Protein AF-A0A730RXI6-F1 (afdb_monomer)

pLDDT: mean 95.93, std 3.62, range [75.81, 98.62]

Radius of gyration: 14.45 Å; Cα contacts (8 Å, |Δi|>4): 119; chains: 1; bounding box: 32×31×44 Å

Nearest PDB structures (foldseek):
  3u4t-assembly2_B  TM=6.469E-01  e=1.278E+00  Cytophaga hutchinsonii ATCC 33406
  7ai4-assembly2_B  TM=5.366E-01  e=3.682E+00  Homo sapiens

Mean predicted aligned error: 2.86 Å

InterPro domains:
  IPR002495 Glycosyl transferase, family 8 [PF01501] (1-38)
  IPR013645 Glycosyl transferase, family 8, C-terminal [PF08437] (40-96)
  IPR029044 Nucleotide-diphospho-sugar transferases [SSF53448] (1-59)

Structure (mmCIF, N/CA/C/O backbone):
data_AF-A0A730RXI6-F1
#
_entry.id   AF-A0A730RXI6-F1
#
loop_
_atom_site.group_PDB
_atom_site.id
_atom_site.type_symbol
_atom_site.label_atom_id
_atom_site.label_alt_id
_atom_site.label_comp_id
_atom_site.label_asym_id
_atom_site.label_entity_id
_atom_site.label_seq_id
_atom_site.pdbx_PDB_ins_code
_atom_site.Cartn_x
_atom_site.Cartn_y
_atom_site.Cartn_z
_atom_site.occupancy
_atom_site.B_iso_or_equiv
_atom_site.auth_seq_id
_atom_site.auth_comp_id
_atom_site.auth_asym_id
_atom_site.auth_atom_id
_atom_site.pdbx_PDB_model_num
ATOM 1 N N . ASN A 1 1 ? -17.979 7.007 11.294 1.00 75.81 1 ASN A N 1
ATOM 2 C CA . ASN A 1 1 ? -17.443 6.495 10.012 1.00 75.81 1 ASN A CA 1
ATOM 3 C C . ASN A 1 1 ? -16.046 7.069 9.841 1.00 75.81 1 ASN A C 1
ATOM 5 O O . ASN A 1 1 ? -15.935 8.245 9.508 1.00 75.81 1 ASN A O 1
ATOM 9 N N . THR A 1 2 ? -15.010 6.281 10.132 1.00 91.56 2 THR A N 1
ATOM 10 C CA . THR A 1 2 ? -13.610 6.729 10.077 1.00 91.56 2 THR A CA 1
ATOM 11 C C . THR A 1 2 ? -13.034 6.393 8.708 1.00 91.56 2 THR A C 1
ATOM 13 O O . THR A 1 2 ? -12.897 5.223 8.361 1.00 91.56 2 THR A O 1
ATOM 16 N N . GLN A 1 3 ? -12.722 7.410 7.902 1.00 94.56 3 GLN A N 1
ATOM 17 C CA . GLN A 1 3 ? -12.165 7.220 6.561 1.00 94.56 3 GLN A CA 1
ATOM 18 C C . GLN A 1 3 ? -10.641 7.309 6.591 1.00 94.56 3 GLN A C 1
ATOM 20 O O . GLN A 1 3 ? -10.087 8.275 7.116 1.00 94.56 3 GLN A O 1
ATOM 25 N N . PHE A 1 4 ? -9.957 6.344 5.979 1.00 95.88 4 PHE A N 1
ATOM 26 C CA . PHE A 1 4 ? -8.497 6.349 5.918 1.00 95.88 4 PHE A CA 1
ATOM 27 C C . PHE A 1 4 ? -7.973 5.834 4.578 1.00 95.88 4 PHE A C 1
ATOM 29 O O . PHE A 1 4 ? -8.444 4.823 4.061 1.00 95.88 4 PHE A O 1
ATOM 36 N N . SER A 1 5 ? -6.987 6.530 4.013 1.00 96.50 5 SER A N 1
ATOM 37 C CA . SER A 1 5 ? -6.274 6.097 2.811 1.00 96.50 5 SER A CA 1
ATOM 38 C C . SER A 1 5 ? -4.911 5.561 3.208 1.00 96.50 5 SER A C 1
ATOM 40 O O . SER A 1 5 ? -4.109 6.304 3.768 1.00 96.50 5 SER A O 1
ATOM 42 N N . LEU A 1 6 ? -4.592 4.321 2.833 1.00 96.88 6 LEU A N 1
ATOM 43 C CA . LEU A 1 6 ? -3.250 3.766 3.060 1.00 96.88 6 LEU A CA 1
ATOM 44 C C . LEU A 1 6 ? -2.165 4.584 2.343 1.00 96.88 6 LEU A C 1
ATOM 46 O O . LEU A 1 6 ? -1.009 4.552 2.737 1.00 96.88 6 LEU A O 1
ATOM 50 N N . ASN A 1 7 ? -2.512 5.371 1.320 1.00 97.00 7 ASN A N 1
ATOM 51 C CA . ASN A 1 7 ? -1.554 6.272 0.677 1.00 97.00 7 ASN A CA 1
ATOM 52 C C . ASN A 1 7 ? -1.097 7.425 1.583 1.00 97.00 7 ASN A C 1
ATOM 54 O O . ASN A 1 7 ? -0.117 8.085 1.246 1.00 97.00 7 ASN A O 1
ATOM 58 N N . TYR A 1 8 ? -1.789 7.707 2.691 1.00 96.56 8 TYR A N 1
ATOM 59 C CA . TYR A 1 8 ? -1.329 8.699 3.665 1.00 96.56 8 TYR A CA 1
ATOM 60 C C . TYR A 1 8 ? -0.036 8.269 4.352 1.00 96.56 8 TYR A C 1
ATOM 62 O O . TYR A 1 8 ? 0.751 9.128 4.718 1.00 96.56 8 TYR A O 1
ATOM 70 N N . GLU A 1 9 ? 0.231 6.966 4.406 1.00 96.00 9 GLU A N 1
ATOM 71 C CA . GLU A 1 9 ? 1.479 6.387 4.908 1.00 96.00 9 GLU A CA 1
ATOM 72 C C . GLU A 1 9 ? 2.7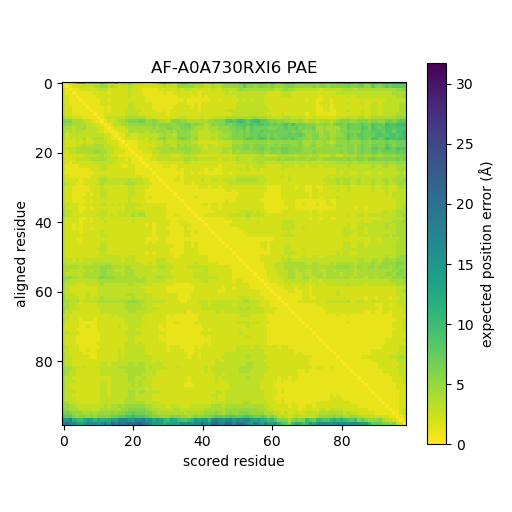08 6.748 4.059 1.00 96.00 9 GLU A C 1
ATOM 74 O O . GLU A 1 9 ? 3.831 6.496 4.475 1.00 96.00 9 GLU A O 1
ATOM 79 N N . LEU A 1 10 ? 2.509 7.294 2.851 1.00 96.12 10 LEU A N 1
ATOM 80 C CA . LEU A 1 10 ? 3.585 7.785 1.980 1.00 96.12 10 LEU A CA 1
ATOM 81 C C . LEU A 1 10 ? 3.942 9.259 2.239 1.00 96.12 10 LEU A C 1
ATOM 83 O O . LEU A 1 10 ? 4.762 9.815 1.511 1.00 96.12 10 LEU A O 1
ATOM 87 N N . LYS A 1 11 ? 3.267 9.922 3.184 1.00 95.00 11 LYS A N 1
ATOM 88 C CA . LYS A 1 11 ? 3.585 11.288 3.620 1.00 95.00 11 LYS A CA 1
ATOM 89 C C . LYS A 1 11 ? 4.611 11.240 4.754 1.00 95.00 11 LYS A C 1
ATOM 91 O O . LYS A 1 11 ? 4.721 10.228 5.435 1.00 95.00 11 LYS A O 1
ATOM 96 N N . ASP A 1 12 ? 5.286 12.360 5.004 1.00 90.00 12 ASP A N 1
ATOM 97 C CA . ASP A 1 12 ? 6.298 12.464 6.068 1.00 90.00 12 ASP A CA 1
ATOM 98 C C . ASP A 1 12 ? 5.726 12.201 7.469 1.00 90.00 12 ASP A C 1
ATOM 100 O O . ASP A 1 12 ? 6.410 11.665 8.339 1.00 90.00 12 ASP A O 1
ATOM 104 N N . SER A 1 13 ? 4.459 12.561 7.687 1.00 90.25 13 SER A N 1
ATOM 105 C CA . SER A 1 13 ? 3.727 12.267 8.913 1.00 90.25 13 SER A CA 1
ATOM 106 C C . SER A 1 13 ? 2.353 11.681 8.608 1.00 90.25 13 SER A C 1
ATOM 108 O O . SER A 1 13 ? 1.618 12.127 7.721 1.00 90.25 13 SER A O 1
ATOM 110 N N . VAL A 1 14 ? 2.003 10.655 9.378 1.00 91.62 14 VAL A N 1
ATOM 111 C CA . VAL A 1 14 ? 0.719 9.970 9.314 1.00 91.62 14 VAL A CA 1
ATOM 112 C C . VAL A 1 14 ? 0.265 9.677 10.735 1.00 91.62 14 VAL A C 1
ATOM 114 O O . VAL A 1 14 ? 1.035 9.213 11.572 1.00 91.62 14 VAL A O 1
ATOM 117 N N . ILE A 1 15 ? -0.996 9.983 11.013 1.00 90.06 15 ILE A N 1
ATOM 118 C CA . ILE A 1 15 ? -1.653 9.626 12.265 1.00 90.06 15 ILE A CA 1
ATOM 119 C C . ILE A 1 15 ? -2.709 8.598 11.894 1.00 90.06 15 ILE A C 1
ATOM 121 O O . ILE A 1 15 ? -3.549 8.866 11.033 1.00 90.06 15 ILE A O 1
ATOM 125 N N . ASN A 1 16 ? -2.648 7.420 12.513 1.00 89.94 16 ASN A N 1
ATOM 126 C CA . ASN A 1 16 ? -3.700 6.424 12.382 1.00 89.94 16 ASN A CA 1
ATOM 127 C C . ASN A 1 16 ? -4.929 6.913 13.172 1.00 89.94 16 ASN A C 1
ATOM 129 O O . ASN A 1 16 ? -4.833 7.021 14.393 1.00 89.94 16 ASN A O 1
ATOM 133 N N . PRO A 1 17 ? -6.064 7.215 12.516 1.00 90.12 17 PRO A N 1
ATOM 134 C CA . PRO A 1 17 ? -7.246 7.742 13.188 1.00 90.12 17 PRO A CA 1
ATOM 135 C C . PRO A 1 17 ? -8.120 6.642 13.806 1.00 90.12 17 PRO A C 1
ATOM 137 O O . PRO A 1 17 ? -9.193 6.950 14.309 1.00 90.12 17 PRO A O 1
ATOM 140 N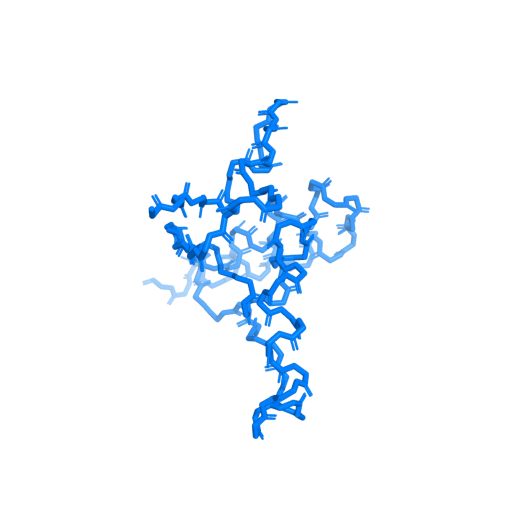 N . VAL A 1 18 ? -7.735 5.365 13.680 1.00 92.31 18 VAL A N 1
ATOM 141 C CA . VAL A 1 18 ? -8.509 4.233 14.199 1.00 92.31 18 VAL A CA 1
ATOM 142 C C . VAL A 1 18 ? -8.094 3.938 15.635 1.00 92.31 18 VAL A C 1
ATOM 144 O O . VAL A 1 18 ? -6.950 3.556 15.889 1.00 92.31 18 VAL A O 1
ATOM 147 N N . ASP A 1 19 ? -9.057 4.061 16.539 1.00 92.94 19 ASP A N 1
ATOM 148 C CA . ASP A 1 19 ? -8.934 3.871 17.983 1.00 92.94 19 ASP A CA 1
ATOM 149 C C . ASP A 1 19 ? -9.984 2.877 18.522 1.00 92.94 19 ASP A C 1
ATOM 151 O O . ASP A 1 19 ? -10.706 2.235 17.756 1.00 92.94 19 ASP A O 1
ATOM 155 N N . ALA A 1 20 ? -10.053 2.733 19.849 1.00 92.19 20 ALA A N 1
ATOM 156 C CA . ALA A 1 20 ? -10.973 1.813 20.521 1.00 92.19 20 ALA A CA 1
ATOM 157 C C . ALA A 1 20 ? -12.461 2.172 20.336 1.00 92.19 20 ALA A C 1
ATOM 159 O O . ALA A 1 20 ? -13.306 1.282 20.387 1.00 92.19 20 ALA A O 1
ATOM 160 N N . GLU A 1 21 ? -12.780 3.442 20.069 1.00 94.62 21 GLU A N 1
ATOM 161 C CA . GLU A 1 21 ? -14.153 3.918 19.845 1.00 94.62 21 GLU A CA 1
ATOM 162 C C . GLU A 1 21 ? -14.583 3.775 18.373 1.00 94.62 21 GLU A C 1
ATOM 164 O O . GLU A 1 21 ? -15.741 4.000 18.002 1.00 94.62 21 GLU A O 1
ATOM 169 N N . THR A 1 22 ? -13.655 3.397 17.490 1.00 95.56 22 THR A N 1
ATOM 170 C CA . THR A 1 22 ? -13.925 3.277 16.062 1.00 95.56 22 THR A CA 1
ATOM 171 C C . THR A 1 22 ? -14.755 2.030 15.753 1.00 95.56 22 THR A C 1
ATOM 173 O O . THR A 1 22 ? -14.250 0.916 15.658 1.00 95.56 22 THR A O 1
ATOM 176 N N . VAL A 1 23 ? -16.045 2.237 15.477 1.00 94.50 23 VAL A N 1
ATOM 177 C CA . VAL A 1 23 ? -16.988 1.163 15.100 1.00 94.50 23 VAL A CA 1
ATOM 178 C C . VAL A 1 23 ? -16.838 0.714 13.638 1.00 94.50 23 VAL A C 1
ATOM 180 O O . VAL A 1 23 ? -17.120 -0.432 13.297 1.00 94.50 23 VAL A O 1
ATOM 183 N N . PHE A 1 24 ? -16.424 1.615 12.739 1.00 94.94 24 PHE A N 1
ATOM 184 C CA . PHE A 1 24 ? -16.366 1.336 11.301 1.00 94.94 24 PHE A CA 1
ATOM 185 C C . PHE A 1 24 ? -15.236 2.096 10.603 1.00 94.94 24 PHE A C 1
ATOM 187 O O . PHE A 1 24 ? -15.190 3.333 10.651 1.00 94.94 24 PHE A O 1
ATOM 194 N N . VAL A 1 25 ? -14.382 1.345 9.899 1.00 96.00 25 VAL A N 1
ATOM 195 C CA . VAL A 1 25 ? -13.258 1.854 9.102 1.00 96.00 25 VAL A CA 1
ATOM 196 C C . VAL A 1 25 ? -13.586 1.762 7.613 1.00 96.00 25 VAL A C 1
ATOM 198 O O . VAL A 1 25 ? -13.779 0.676 7.066 1.00 96.00 25 VAL A O 1
ATOM 201 N N . HIS A 1 26 ? -13.582 2.902 6.928 1.00 96.69 26 HIS A N 1
ATOM 202 C CA . HIS A 1 26 ? -13.726 2.986 5.481 1.00 96.69 26 HIS A CA 1
ATOM 203 C C . HIS A 1 26 ? -12.360 3.239 4.830 1.00 96.69 26 HIS A C 1
ATOM 205 O O . HIS A 1 26 ? -11.851 4.362 4.802 1.00 96.69 26 HIS A O 1
ATOM 211 N N . TYR A 1 27 ? -11.768 2.182 4.275 1.00 97.25 27 TYR A N 1
ATOM 212 C CA . TYR A 1 27 ? -10.507 2.268 3.538 1.00 97.25 27 TYR A CA 1
ATOM 213 C C . TYR A 1 27 ? -10.716 2.927 2.167 1.00 97.25 27 TYR A C 1
ATOM 215 O O . TYR A 1 27 ? -11.135 2.273 1.206 1.00 97.25 27 TYR A O 1
ATOM 223 N N . ILE A 1 28 ? -10.411 4.219 2.053 1.00 96.44 28 ILE A N 1
ATOM 224 C CA . ILE A 1 28 ? -10.541 5.013 0.821 1.00 96.44 28 ILE A CA 1
ATOM 225 C C . ILE A 1 28 ? -9.246 4.991 -0.010 1.00 96.44 28 ILE A C 1
ATOM 227 O O . ILE A 1 28 ? -8.212 4.488 0.419 1.00 96.44 28 ILE A O 1
ATOM 231 N N . GLY A 1 29 ? -9.294 5.512 -1.238 1.00 95.75 29 GLY A N 1
ATOM 232 C CA . GLY A 1 29 ? -8.115 5.608 -2.107 1.00 95.75 29 GLY A CA 1
ATOM 233 C C . GLY A 1 29 ? -7.718 4.295 -2.806 1.00 95.75 29 GLY A C 1
ATOM 234 O O . GLY A 1 29 ? -8.422 3.290 -2.689 1.00 95.75 29 GLY A O 1
ATOM 235 N N . PRO A 1 30 ? -6.622 4.306 -3.587 1.00 95.19 30 PRO A N 1
ATOM 236 C CA . PRO A 1 30 ? -6.282 3.217 -4.506 1.00 95.19 30 PRO A CA 1
ATOM 237 C C . PRO A 1 30 ? -5.538 2.041 -3.857 1.00 95.19 30 PRO A C 1
ATOM 239 O O . PRO A 1 30 ? -5.591 0.935 -4.391 1.00 95.19 30 PRO A O 1
ATOM 242 N N . THR A 1 31 ? -4.852 2.243 -2.728 1.00 97.75 31 THR A N 1
ATOM 243 C CA . THR A 1 31 ? -4.230 1.152 -1.963 1.00 97.75 31 THR A CA 1
ATOM 244 C C . THR A 1 31 ? -5.192 0.688 -0.878 1.00 97.75 31 THR A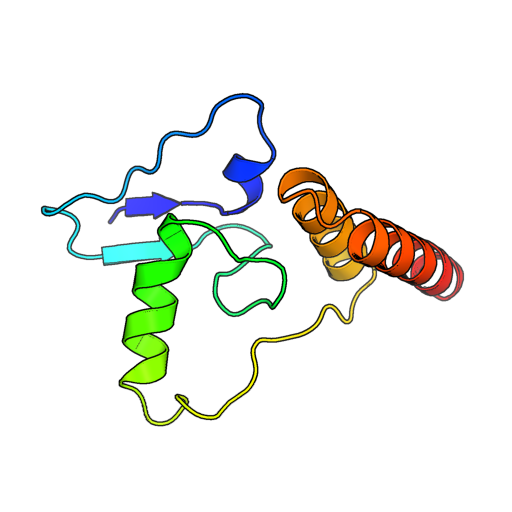 C 1
ATOM 246 O O . THR A 1 31 ? -5.691 1.494 -0.096 1.00 97.75 31 THR A O 1
ATOM 249 N N . LYS A 1 32 ? -5.462 -0.618 -0.847 1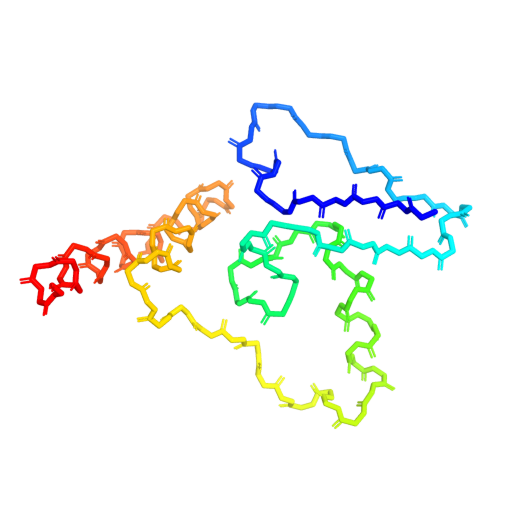.00 97.94 32 LYS A N 1
ATOM 250 C CA . LYS A 1 32 ? -6.420 -1.263 0.051 1.00 97.94 32 LYS A CA 1
ATOM 251 C C . LYS A 1 32 ? -5.703 -2.271 0.949 1.00 97.94 32 LYS A C 1
ATOM 253 O O . LYS A 1 32 ? -4.668 -2.791 0.534 1.00 97.94 32 LYS A O 1
ATOM 258 N N . PRO A 1 33 ? -6.246 -2.605 2.129 1.00 97.75 33 PRO A N 1
ATOM 259 C CA . PRO A 1 33 ? -5.609 -3.570 3.027 1.00 97.75 33 PRO A CA 1
ATOM 260 C C . PRO A 1 33 ? -5.610 -5.011 2.483 1.00 97.75 33 PRO A C 1
ATOM 262 O O . PRO A 1 33 ? -4.855 -5.847 2.966 1.00 97.75 33 PRO A O 1
ATOM 265 N N . TRP A 1 34 ? -6.408 -5.310 1.450 1.00 97.88 34 TRP A N 1
ATOM 266 C CA . TRP A 1 34 ? -6.351 -6.584 0.721 1.00 97.88 34 TRP A CA 1
ATOM 267 C C . TRP A 1 34 ? -5.304 -6.626 -0.404 1.00 97.88 34 TRP A C 1
ATOM 269 O O . TRP A 1 34 ? -5.195 -7.636 -1.097 1.00 97.88 34 TRP A O 1
ATOM 279 N N . HIS A 1 35 ? -4.548 -5.549 -0.624 1.00 98.38 35 HIS A N 1
ATOM 280 C CA . HIS A 1 35 ? -3.416 -5.541 -1.548 1.00 98.38 35 HIS A CA 1
ATOM 281 C C . HIS A 1 35 ? -2.140 -5.997 -0.834 1.00 98.38 35 HIS A C 1
ATOM 283 O O . HIS A 1 35 ? -1.885 -5.585 0.297 1.00 98.38 35 HIS A O 1
ATOM 289 N N . SER A 1 36 ? -1.293 -6.778 -1.506 1.00 97.69 36 SER A N 1
ATOM 290 C CA . SER A 1 36 ? -0.060 -7.326 -0.918 1.00 97.69 36 SER A CA 1
ATOM 291 C C . SER A 1 36 ? 0.961 -6.260 -0.501 1.00 97.69 36 SER A C 1
ATOM 293 O O . SER A 1 36 ? 1.815 -6.522 0.337 1.00 97.69 36 SER A O 1
ATOM 295 N N . TRP A 1 37 ? 0.849 -5.038 -1.031 1.00 98.06 37 TRP A N 1
ATOM 296 C CA . TRP A 1 37 ? 1.681 -3.889 -0.657 1.00 98.06 37 TRP A CA 1
ATOM 297 C C . TRP A 1 37 ? 1.047 -2.965 0.397 1.00 98.06 37 TRP A C 1
ATOM 299 O O . TRP A 1 37 ? 1.664 -1.982 0.804 1.00 98.06 37 TRP A O 1
ATOM 309 N N . GLY A 1 38 ? -0.181 -3.253 0.836 1.00 97.44 38 GLY A N 1
ATOM 310 C CA . GLY A 1 38 ? -0.940 -2.459 1.804 1.00 97.44 38 GLY A CA 1
ATOM 311 C C . GLY A 1 38 ? -0.662 -2.814 3.268 1.00 97.44 38 GLY A C 1
ATOM 312 O O 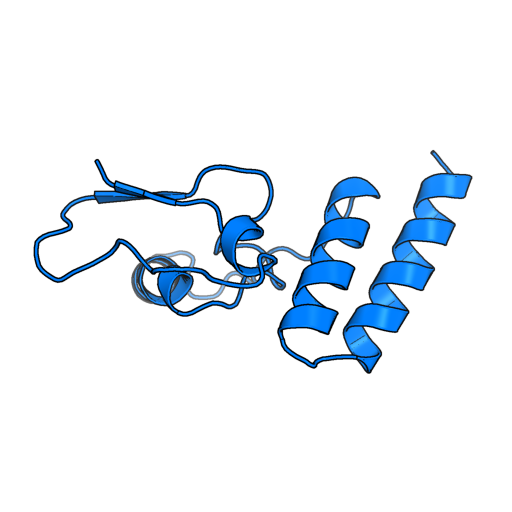. GLY A 1 38 ? -1.564 -2.687 4.091 1.00 97.44 38 GLY A O 1
ATOM 313 N N . ALA A 1 39 ? 0.537 -3.295 3.601 1.00 95.69 39 ALA A N 1
ATOM 314 C CA . ALA A 1 39 ? 0.893 -3.749 4.946 1.00 95.69 39 ALA A CA 1
ATOM 315 C C . ALA A 1 39 ? 1.254 -2.569 5.872 1.00 95.69 39 ALA A C 1
ATOM 317 O O . ALA A 1 39 ? 2.397 -2.126 5.919 1.00 95.69 39 ALA A O 1
ATOM 318 N N . TYR A 1 40 ? 0.262 -2.069 6.611 1.00 96.31 40 TYR A N 1
ATOM 319 C CA . TYR A 1 40 ? 0.393 -0.962 7.566 1.00 96.31 40 TYR A CA 1
ATOM 320 C C . TYR A 1 40 ? -0.364 -1.263 8.863 1.00 96.31 40 TYR A C 1
ATOM 322 O O . TYR A 1 40 ? -1.260 -2.112 8.840 1.00 96.31 40 TYR A O 1
ATOM 330 N N . PRO A 1 41 ? -0.078 -0.564 9.981 1.00 94.94 41 PRO A N 1
ATOM 331 C CA . PRO A 1 41 ? -0.771 -0.794 11.250 1.00 94.94 41 PRO A CA 1
ATOM 332 C C . PRO A 1 41 ? -2.297 -0.738 11.125 1.00 94.94 41 PRO A C 1
ATOM 334 O O . PRO A 1 41 ? -2.993 -1.625 11.603 1.00 94.94 41 PRO A O 1
ATOM 337 N N . VAL A 1 42 ? -2.839 0.234 10.385 1.00 95.69 42 VAL A N 1
ATOM 338 C CA . VAL A 1 42 ? -4.290 0.361 10.152 1.00 95.69 42 VAL A CA 1
ATOM 339 C C . VAL A 1 42 ? -4.892 -0.804 9.351 1.00 95.69 42 VAL A C 1
ATOM 341 O O . VAL A 1 42 ? -6.100 -1.035 9.399 1.00 95.69 42 VAL A O 1
ATOM 344 N N . SER A 1 43 ? -4.082 -1.572 8.619 1.00 96.81 43 SER A N 1
ATOM 345 C CA . SER A 1 43 ? -4.537 -2.737 7.851 1.00 96.81 43 SER A CA 1
ATOM 346 C C . SER A 1 43 ? -4.824 -3.949 8.734 1.00 96.81 43 SER A C 1
ATOM 348 O O . SER A 1 43 ? -5.523 -4.859 8.289 1.00 96.81 43 SER A O 1
ATOM 350 N N . GLN A 1 44 ? -4.338 -3.967 9.982 1.00 95.94 44 GLN A N 1
ATOM 351 C CA . GLN A 1 44 ? -4.514 -5.097 10.899 1.00 95.94 44 GLN A CA 1
ATOM 352 C C . GLN A 1 44 ? -5.989 -5.440 11.141 1.00 95.94 44 GLN A C 1
ATOM 354 O O . GLN A 1 44 ? -6.338 -6.614 11.184 1.00 95.94 44 GLN A O 1
ATOM 359 N N . TYR A 1 45 ? -6.866 -4.432 11.200 1.00 95.44 45 TYR A N 1
ATOM 360 C CA . TYR A 1 45 ? -8.300 -4.628 11.429 1.00 95.44 45 TYR A CA 1
ATOM 361 C C . TYR A 1 45 ? -8.958 -5.401 10.279 1.00 95.44 45 TYR A C 1
ATOM 363 O O . TYR A 1 45 ? -9.722 -6.339 10.505 1.00 95.44 45 TYR A O 1
ATOM 371 N N . PHE A 1 46 ? -8.599 -5.078 9.033 1.00 97.12 46 PHE A N 1
ATOM 372 C CA . PHE A 1 46 ? -9.029 -5.858 7.875 1.00 97.12 46 PHE A CA 1
ATOM 373 C C . PHE A 1 46 ? -8.423 -7.267 7.877 1.00 97.12 46 PHE A C 1
ATOM 375 O O . PHE A 1 46 ? -9.129 -8.232 7.598 1.00 97.12 46 PHE A O 1
ATOM 382 N N . LEU A 1 47 ? -7.128 -7.407 8.182 1.00 97.38 47 LEU A N 1
ATOM 383 C CA . LEU A 1 47 ? -6.450 -8.708 8.166 1.00 97.38 47 LEU A CA 1
ATOM 384 C C . LEU A 1 47 ? -7.008 -9.664 9.230 1.00 97.38 47 LEU A C 1
ATOM 386 O O . LEU A 1 47 ? -7.197 -10.843 8.936 1.00 97.38 47 LEU A O 1
ATOM 390 N N . GLN A 1 48 ? -7.343 -9.154 10.416 1.00 96.88 48 GLN A N 1
ATOM 391 C CA . GLN A 1 48 ? -8.016 -9.912 11.469 1.00 96.88 48 GLN A CA 1
ATOM 392 C C . GLN A 1 48 ? -9.435 -10.318 11.051 1.00 96.88 48 GLN A C 1
ATOM 394 O O . GLN A 1 48 ? -9.835 -11.465 11.248 1.00 96.88 48 GLN A O 1
ATOM 399 N N . ALA A 1 49 ? -10.203 -9.417 10.432 1.00 96.62 49 ALA A N 1
ATOM 400 C CA . ALA A 1 49 ? -11.517 -9.775 9.899 1.00 96.62 49 ALA A CA 1
ATOM 401 C C . ALA A 1 49 ? -11.396 -10.858 8.812 1.00 96.62 49 ALA A C 1
ATOM 403 O O . ALA A 1 49 ? -12.107 -11.860 8.843 1.00 96.62 49 ALA A O 1
ATOM 404 N N . LYS A 1 50 ? -10.433 -10.708 7.894 1.00 97.88 50 LYS A N 1
ATOM 405 C CA . LYS A 1 50 ? -10.143 -11.686 6.842 1.00 97.88 50 LYS A CA 1
ATOM 406 C C . LYS A 1 50 ? -9.779 -13.052 7.428 1.00 97.88 50 LYS A C 1
ATOM 408 O O . LYS A 1 50 ? -10.298 -14.056 6.941 1.00 97.88 50 LYS A O 1
ATOM 413 N N . SER A 1 51 ? -8.910 -13.114 8.440 1.00 97.88 51 SER A N 1
ATOM 414 C CA . SER A 1 51 ? -8.471 -14.383 9.039 1.00 97.88 51 SER A CA 1
ATOM 415 C C . SER A 1 51 ? -9.609 -15.151 9.712 1.00 97.88 51 SER A C 1
ATOM 417 O O . SER A 1 51 ? -9.549 -16.372 9.777 1.00 97.88 51 SER A O 1
ATOM 419 N N . ASN A 1 52 ? -10.650 -14.445 10.163 1.00 98.25 52 ASN A N 1
ATOM 420 C CA . ASN A 1 52 ? -11.858 -15.014 10.766 1.00 98.25 52 ASN A CA 1
ATOM 421 C C . ASN A 1 52 ? -13.022 -15.165 9.767 1.00 98.25 52 ASN A C 1
ATOM 423 O O . ASN A 1 52 ? -14.153 -15.431 10.164 1.00 98.25 52 ASN A O 1
ATOM 427 N N . SER A 1 53 ? -12.766 -14.979 8.471 1.00 97.69 53 SER A N 1
ATOM 428 C CA . SER A 1 53 ? -13.771 -15.088 7.412 1.00 97.69 53 SER A CA 1
ATOM 429 C C . SER A 1 53 ? -13.561 -16.350 6.563 1.00 97.69 53 SER A C 1
ATOM 431 O O . SER A 1 53 ? -12.464 -16.914 6.573 1.00 97.69 53 SER A O 1
ATOM 433 N N . PRO A 1 54 ? -14.539 -16.752 5.730 1.00 98.25 54 PRO A N 1
ATOM 434 C CA . PRO A 1 54 ? -14.353 -17.815 4.735 1.00 98.25 54 PRO A CA 1
ATOM 435 C C . PRO A 1 54 ? -13.196 -17.569 3.749 1.00 98.25 54 PRO A C 1
ATOM 437 O O . PRO A 1 54 ? -12.687 -18.506 3.140 1.00 98.25 54 PRO A O 1
ATOM 440 N N . TRP A 1 55 ? -12.746 -16.318 3.603 1.00 97.44 55 TRP A N 1
ATOM 441 C CA . TRP A 1 55 ? -11.611 -15.942 2.754 1.00 97.44 55 TRP A CA 1
ATOM 442 C C . TRP A 1 55 ? -10.267 -15.970 3.491 1.00 97.44 55 TRP A C 1
ATOM 444 O O . TRP A 1 55 ? -9.284 -15.416 2.990 1.00 97.44 55 TRP A O 1
ATOM 454 N N . SER A 1 56 ? -10.181 -16.588 4.672 1.00 97.69 56 SER A N 1
ATOM 455 C CA . SER A 1 56 ? -8.948 -16.689 5.469 1.00 97.69 56 SER A CA 1
ATOM 456 C C . SER A 1 56 ? -7.765 -17.224 4.650 1.00 97.69 56 SER A C 1
ATOM 458 O O . SER A 1 56 ? -6.676 -16.651 4.711 1.00 97.69 56 SER A O 1
ATOM 460 N N . HIS A 1 57 ? -8.009 -18.207 3.780 1.00 97.44 57 HIS A N 1
ATOM 461 C CA . HIS A 1 57 ? -6.998 -18.852 2.935 1.00 97.44 57 HIS A CA 1
ATOM 462 C C . HIS A 1 57 ? -6.730 -18.154 1.592 1.00 97.44 57 HIS A C 1
ATOM 464 O O . HIS A 1 57 ? -5.771 -18.497 0.904 1.00 97.44 57 HIS A O 1
ATOM 470 N N . CYS A 1 58 ? -7.536 -17.164 1.198 1.00 97.50 58 CYS A N 1
ATOM 471 C CA . CYS A 1 58 ? -7.295 -16.427 -0.043 1.00 97.50 58 CYS A CA 1
ATOM 472 C C . CYS A 1 58 ? -6.049 -15.539 0.091 1.00 97.50 58 CYS A C 1
ATOM 474 O O . CYS A 1 58 ? -5.907 -14.813 1.076 1.00 97.50 58 CYS A O 1
ATOM 476 N N . ALA A 1 59 ? -5.155 -15.553 -0.897 1.00 97.44 59 ALA A N 1
ATOM 477 C CA . ALA A 1 59 ? -4.001 -14.656 -0.908 1.00 97.44 59 ALA A CA 1
ATOM 478 C C . ALA A 1 59 ? -4.426 -13.181 -1.058 1.00 97.44 59 ALA A C 1
ATOM 480 O O . ALA A 1 59 ? -5.482 -12.877 -1.615 1.00 97.44 59 ALA A O 1
ATOM 481 N N . LEU A 1 60 ? -3.587 -12.258 -0.575 1.00 97.94 60 LEU A N 1
ATOM 482 C CA . LEU A 1 60 ? -3.741 -10.831 -0.874 1.00 97.94 60 LEU A CA 1
ATOM 483 C C . LEU A 1 60 ? -3.474 -10.574 -2.363 1.00 97.94 60 LEU A C 1
ATOM 485 O O . LEU A 1 60 ? -2.686 -11.278 -2.997 1.00 97.94 60 LEU A O 1
ATOM 489 N N . LEU A 1 61 ? -4.116 -9.551 -2.925 1.00 98.00 61 LEU A N 1
ATOM 490 C CA . LEU A 1 61 ? -3.999 -9.240 -4.346 1.00 98.00 61 LEU A CA 1
ATOM 491 C C . LEU A 1 61 ? -2.629 -8.640 -4.666 1.00 98.00 61 LEU A C 1
ATOM 493 O O . LEU A 1 61 ? -2.212 -7.653 -4.058 1.00 98.00 61 LEU A O 1
ATOM 497 N N . ASN A 1 62 ? -1.970 -9.206 -5.672 1.00 97.94 62 ASN A N 1
ATOM 498 C CA . ASN A 1 62 ? -0.747 -8.660 -6.252 1.00 97.94 62 ASN A CA 1
ATOM 499 C C . ASN A 1 62 ? -1.058 -7.557 -7.278 1.00 97.94 62 ASN A C 1
ATOM 501 O O . ASN A 1 62 ? -2.155 -7.539 -7.840 1.00 97.94 62 ASN A O 1
ATOM 505 N N . PRO A 1 63 ? -0.125 -6.620 -7.529 1.00 97.56 63 PRO A N 1
ATOM 506 C CA . PRO A 1 63 ? -0.358 -5.526 -8.464 1.00 97.56 63 PRO A CA 1
ATOM 507 C C . PRO A 1 63 ? -0.384 -6.041 -9.908 1.00 97.56 63 PRO A C 1
ATOM 509 O O . PRO A 1 63 ? 0.520 -6.753 -10.337 1.00 97.56 63 PRO A O 1
ATOM 512 N N . VAL A 1 64 ? -1.406 -5.649 -10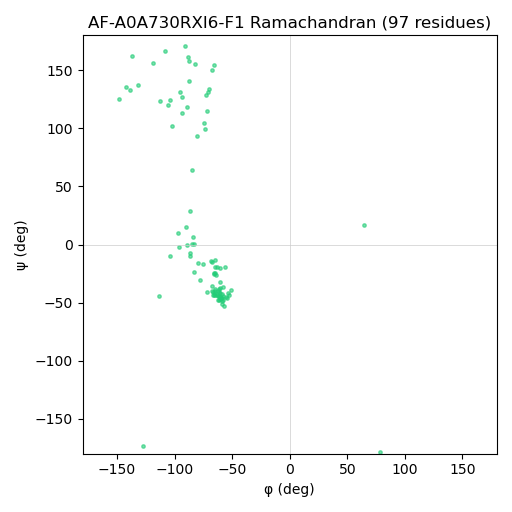.670 1.00 95.25 64 VAL A N 1
ATOM 513 C CA . VAL A 1 64 ? -1.631 -6.099 -12.055 1.00 95.25 64 VAL A CA 1
ATOM 514 C C . VAL A 1 64 ? -1.466 -4.954 -13.058 1.00 95.25 64 VAL A C 1
ATOM 516 O O . VAL A 1 64 ? -0.814 -5.122 -14.095 1.00 95.25 64 VAL A O 1
ATOM 519 N N . THR A 1 65 ? -2.039 -3.788 -12.748 1.00 96.06 65 THR A N 1
ATOM 520 C CA . THR A 1 65 ? -2.038 -2.607 -13.630 1.00 96.06 65 THR A CA 1
ATOM 521 C C . THR A 1 65 ? -0.793 -1.746 -13.433 1.00 96.06 65 THR A C 1
ATOM 523 O O . THR A 1 65 ? -0.184 -1.771 -12.358 1.00 96.06 65 THR A O 1
ATOM 526 N N . SER A 1 66 ? -0.428 -0.925 -14.426 1.00 96.50 66 SER A N 1
ATOM 527 C CA . SER A 1 66 ? 0.672 0.045 -14.282 1.00 96.50 66 SER A CA 1
ATOM 528 C C . SER A 1 66 ? 0.481 0.947 -13.054 1.00 96.50 66 SER A C 1
ATOM 530 O O . SER A 1 66 ? 1.407 1.166 -12.269 1.00 96.50 66 SER A O 1
ATOM 532 N N . HIS A 1 67 ? -0.751 1.398 -12.815 1.00 95.81 67 HIS A N 1
ATOM 533 C CA . HIS A 1 67 ? -1.102 2.200 -11.650 1.00 95.81 67 HIS A CA 1
ATOM 534 C C . HIS A 1 67 ? -0.843 1.467 -10.322 1.00 95.81 67 HIS A C 1
ATOM 536 O O . HIS A 1 67 ? -0.230 2.040 -9.418 1.00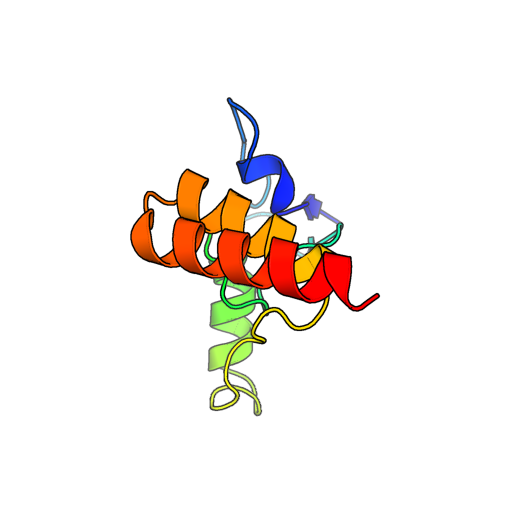 95.81 67 HIS A O 1
ATOM 542 N N . GLN A 1 68 ? -1.268 0.203 -10.205 1.00 97.56 68 GLN A N 1
ATOM 543 C CA . GLN A 1 68 ? -1.024 -0.615 -9.011 1.00 97.56 68 GLN A CA 1
ATOM 544 C C . GLN A 1 68 ? 0.467 -0.894 -8.813 1.00 97.56 6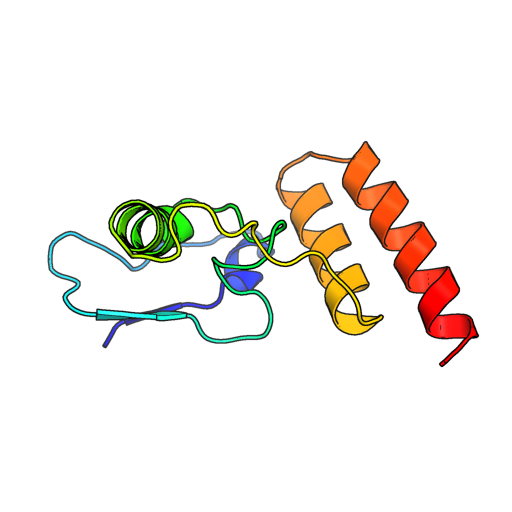8 GLN A C 1
ATOM 546 O O . GLN A 1 68 ? 0.956 -0.738 -7.699 1.00 97.56 68 GLN A O 1
ATOM 551 N N . LEU A 1 69 ? 1.203 -1.226 -9.879 1.00 98.31 69 LEU A N 1
ATOM 552 C CA . LEU A 1 69 ? 2.650 -1.472 -9.827 1.00 98.31 69 LEU A CA 1
ATOM 553 C C . LEU A 1 69 ? 3.413 -0.247 -9.309 1.00 98.31 69 LEU A C 1
ATOM 555 O O . LEU A 1 69 ? 4.275 -0.375 -8.440 1.00 98.31 69 LEU A O 1
ATOM 559 N N . ARG A 1 70 ? 3.046 0.956 -9.771 1.00 97.88 70 ARG A N 1
ATOM 560 C CA . ARG A 1 70 ? 3.641 2.210 -9.289 1.00 97.88 70 ARG A CA 1
ATOM 561 C C . ARG A 1 70 ? 3.421 2.414 -7.790 1.00 97.88 70 ARG A C 1
ATOM 563 O O . ARG A 1 70 ? 4.345 2.822 -7.091 1.00 97.88 70 ARG A O 1
ATOM 570 N N . TYR A 1 71 ? 2.206 2.177 -7.293 1.00 98.25 71 TYR A N 1
ATOM 571 C CA . TYR A 1 71 ? 1.914 2.325 -5.864 1.00 98.25 71 TYR A CA 1
ATOM 572 C C . TYR A 1 71 ? 2.558 1.222 -5.027 1.00 98.25 71 TYR A C 1
ATOM 574 O O . TYR A 1 71 ? 3.138 1.532 -3.990 1.00 98.25 71 TYR A O 1
ATOM 582 N N . ALA A 1 72 ? 2.543 -0.026 -5.496 1.00 98.50 72 ALA A N 1
ATOM 583 C CA . ALA A 1 72 ? 3.237 -1.128 -4.843 1.00 98.50 72 ALA A CA 1
ATOM 584 C C . ALA A 1 72 ? 4.727 -0.817 -4.664 1.00 98.50 72 ALA A C 1
ATOM 586 O O . ALA A 1 72 ? 5.243 -0.948 -3.557 1.00 98.50 72 ALA A O 1
ATOM 587 N N . ALA A 1 73 ? 5.392 -0.297 -5.702 1.00 98.50 73 ALA A N 1
ATOM 588 C CA . ALA A 1 73 ? 6.779 0.146 -5.605 1.00 98.50 73 ALA A CA 1
ATOM 589 C C . ALA A 1 73 ? 6.967 1.217 -4.517 1.00 98.50 73 ALA A C 1
ATOM 591 O O . ALA A 1 73 ? 7.780 1.032 -3.614 1.00 98.50 73 ALA A O 1
ATOM 592 N N . LYS A 1 74 ? 6.177 2.301 -4.542 1.00 98.38 74 LYS A N 1
ATOM 593 C CA . LYS A 1 74 ? 6.246 3.374 -3.530 1.00 98.38 74 LYS A CA 1
ATOM 594 C C . LYS A 1 74 ? 6.090 2.850 -2.101 1.00 98.38 74 LYS A C 1
ATOM 596 O O . LYS A 1 74 ? 6.875 3.213 -1.232 1.00 98.38 74 LYS A O 1
ATOM 601 N N . HIS A 1 75 ? 5.110 1.979 -1.873 1.00 98.38 75 HIS A N 1
ATOM 602 C CA . HIS A 1 75 ? 4.861 1.392 -0.559 1.00 98.38 75 HIS A CA 1
ATOM 603 C C . HIS A 1 75 ? 5.990 0.458 -0.111 1.00 98.38 75 HIS A C 1
ATOM 605 O O . HIS A 1 75 ? 6.407 0.540 1.040 1.00 98.38 75 HIS A O 1
ATOM 611 N N . MET A 1 76 ? 6.562 -0.349 -1.012 1.00 98.38 76 MET A N 1
ATOM 612 C CA . MET A 1 76 ? 7.740 -1.161 -0.691 1.00 98.38 76 MET A CA 1
ATOM 613 C C . MET A 1 76 ? 8.939 -0.299 -0.280 1.00 98.38 76 MET A C 1
ATOM 615 O O . MET A 1 76 ? 9.597 -0.618 0.704 1.00 98.38 76 MET A O 1
ATOM 619 N N . PHE A 1 77 ? 9.197 0.819 -0.966 1.00 98.25 77 PHE A N 1
ATOM 620 C CA . PHE A 1 77 ? 10.248 1.762 -0.559 1.00 98.25 77 PHE A CA 1
ATOM 621 C C . PHE A 1 77 ? 9.973 2.377 0.819 1.00 98.25 77 PHE A C 1
ATOM 623 O O . PHE A 1 77 ? 10.872 2.410 1.657 1.00 98.25 77 PHE A O 1
ATOM 630 N N . ASN A 1 78 ? 8.734 2.803 1.077 1.00 97.31 78 ASN A N 1
ATOM 631 C CA . ASN A 1 78 ? 8.319 3.354 2.370 1.00 97.31 78 ASN A CA 1
ATOM 632 C C . ASN A 1 78 ? 8.481 2.346 3.519 1.00 97.31 78 ASN A C 1
ATOM 634 O O . ASN A 1 78 ? 8.894 2.700 4.617 1.00 97.31 78 ASN A O 1
ATOM 638 N N . GLN A 1 79 ? 8.196 1.072 3.247 1.00 96.62 79 GLN A N 1
ATOM 639 C CA . GLN A 1 79 ? 8.354 -0.049 4.180 1.00 96.62 79 GLN A CA 1
ATOM 640 C C . GLN A 1 79 ? 9.794 -0.606 4.207 1.00 96.62 79 GLN A C 1
ATOM 642 O O . GLN A 1 79 ? 10.054 -1.606 4.868 1.00 96.62 79 GLN A O 1
ATOM 647 N N . LYS A 1 80 ? 10.750 0.038 3.515 1.00 97.56 80 LYS A N 1
ATOM 648 C CA . LYS A 1 80 ? 12.176 -0.346 3.423 1.00 97.56 80 LYS A CA 1
ATOM 649 C C . LYS A 1 80 ? 12.445 -1.692 2.727 1.00 97.56 80 LYS A C 1
ATOM 651 O O . LYS A 1 80 ? 13.551 -2.225 2.787 1.00 97.56 80 LYS A O 1
ATOM 656 N N . HIS A 1 81 ? 11.473 -2.219 1.989 1.00 98.12 81 HIS A N 1
ATOM 657 C CA . HIS A 1 81 ? 11.604 -3.401 1.133 1.00 98.12 81 HIS A CA 1
ATOM 658 C C . HIS A 1 81 ? 12.155 -3.022 -0.251 1.00 98.12 81 HIS A C 1
ATOM 660 O O . HIS A 1 81 ? 11.482 -3.152 -1.276 1.00 98.12 81 HIS A O 1
ATOM 666 N N . TYR A 1 82 ? 13.392 -2.521 -0.294 1.00 98.25 82 TYR A N 1
ATOM 667 C CA . TYR A 1 82 ? 13.960 -1.902 -1.498 1.00 98.25 82 TYR A CA 1
ATOM 668 C C . TYR A 1 82 ? 14.063 -2.843 -2.703 1.00 98.25 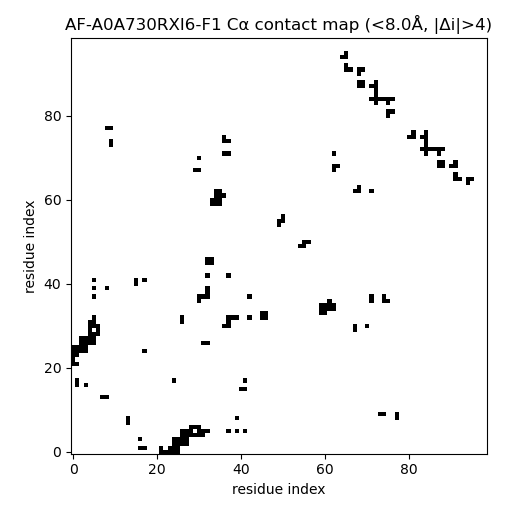82 TYR A C 1
ATOM 670 O O . TYR A 1 82 ? 13.770 -2.425 -3.820 1.00 98.25 82 TYR A O 1
ATOM 678 N N . THR A 1 83 ? 14.416 -4.115 -2.501 1.00 98.38 83 THR A N 1
ATOM 679 C CA . THR A 1 83 ? 14.516 -5.101 -3.592 1.00 98.38 83 THR A CA 1
ATOM 680 C C . THR A 1 83 ? 13.166 -5.315 -4.279 1.00 98.38 83 THR A C 1
ATOM 682 O O . THR A 1 83 ? 13.061 -5.202 -5.501 1.00 98.38 83 THR A O 1
ATOM 685 N N . SER A 1 84 ? 12.106 -5.522 -3.495 1.00 97.88 84 SER A N 1
ATOM 686 C CA . SER A 1 84 ? 10.726 -5.598 -3.985 1.00 97.88 84 SER A CA 1
ATOM 687 C C . SER A 1 84 ? 10.291 -4.295 -4.657 1.00 97.88 84 SER A C 1
ATOM 689 O O . SER A 1 84 ? 9.668 -4.326 -5.717 1.00 97.88 84 SER A O 1
ATOM 691 N N . GLY A 1 85 ? 10.655 -3.144 -4.084 1.00 98.31 85 GLY A N 1
ATOM 692 C CA . GLY A 1 85 ? 10.373 -1.829 -4.662 1.00 98.31 85 GLY A CA 1
ATOM 693 C C . GLY A 1 85 ? 10.994 -1.637 -6.047 1.00 98.31 85 GLY A C 1
ATOM 694 O O . GLY A 1 85 ? 10.305 -1.199 -6.970 1.00 98.31 85 GLY A O 1
ATOM 695 N N . ILE A 1 86 ? 12.267 -2.005 -6.215 1.00 98.62 86 ILE A N 1
ATOM 696 C CA . ILE A 1 86 ? 12.974 -1.959 -7.504 1.00 98.62 86 ILE A CA 1
ATOM 697 C C . ILE A 1 86 ? 12.290 -2.887 -8.514 1.00 98.62 86 ILE A C 1
ATOM 699 O O . ILE A 1 86 ? 11.975 -2.452 -9.623 1.00 98.62 86 ILE A O 1
ATOM 703 N N . ASN A 1 87 ? 11.983 -4.127 -8.120 1.00 98.44 87 ASN A N 1
ATOM 704 C CA . ASN A 1 87 ? 11.297 -5.091 -8.984 1.00 98.44 87 ASN A CA 1
ATOM 705 C C . ASN A 1 87 ? 9.939 -4.563 -9.472 1.00 98.44 87 ASN A C 1
ATOM 707 O O . ASN A 1 87 ? 9.632 -4.650 -10.665 1.00 98.44 87 ASN A O 1
ATOM 711 N N . TYR A 1 88 ? 9.145 -3.956 -8.584 1.00 98.44 88 TYR A N 1
ATOM 712 C CA . TYR A 1 88 ? 7.870 -3.354 -8.970 1.00 98.44 88 TYR A CA 1
ATOM 713 C C . TYR A 1 88 ? 8.033 -2.130 -9.872 1.00 98.44 88 TYR A C 1
ATOM 715 O O . TYR A 1 88 ? 7.231 -1.972 -10.791 1.00 98.44 88 TYR A O 1
ATOM 723 N N . TYR A 1 89 ? 9.060 -1.291 -9.689 1.00 98.44 89 TYR A N 1
ATOM 724 C CA . TYR A 1 89 ? 9.312 -0.188 -10.624 1.00 98.44 89 TYR A CA 1
ATOM 725 C C . TYR A 1 89 ? 9.726 -0.681 -12.012 1.00 98.44 89 TYR A C 1
ATOM 727 O O . TYR A 1 89 ? 9.218 -0.163 -13.006 1.00 98.44 89 TYR A O 1
ATOM 735 N N . ILE A 1 90 ? 10.575 -1.709 -12.102 1.00 98.19 90 ILE A N 1
ATOM 736 C CA . ILE A 1 90 ? 10.923 -2.337 -13.386 1.00 98.19 90 ILE A CA 1
ATOM 737 C C . ILE A 1 90 ? 9.653 -2.855 -14.073 1.00 98.19 90 ILE A C 1
ATOM 739 O O . ILE A 1 90 ? 9.425 -2.571 -15.249 1.00 98.19 90 ILE A O 1
ATOM 743 N N . ALA A 1 91 ? 8.799 -3.575 -13.340 1.00 98.00 91 ALA A N 1
ATOM 744 C CA . ALA A 1 91 ? 7.528 -4.070 -13.863 1.00 98.00 91 ALA A CA 1
ATOM 745 C C . ALA A 1 91 ? 6.577 -2.930 -14.276 1.00 98.00 91 ALA A C 1
ATOM 747 O O . ALA A 1 91 ? 5.943 -3.020 -15.326 1.00 98.00 91 ALA A O 1
ATOM 748 N N . TYR A 1 92 ? 6.513 -1.842 -13.502 1.00 98.06 92 TYR A N 1
ATOM 749 C CA . TYR A 1 92 ? 5.737 -0.643 -13.829 1.00 98.06 92 TYR A CA 1
ATOM 750 C C . TYR A 1 92 ? 6.173 -0.028 -15.161 1.00 98.06 92 TYR A C 1
ATOM 752 O O . TYR A 1 92 ? 5.323 0.195 -16.021 1.00 98.06 92 TYR A O 1
ATOM 760 N N . PHE A 1 93 ? 7.473 0.221 -15.352 1.00 97.44 93 PHE A N 1
ATOM 761 C CA . PHE A 1 93 ? 7.972 0.814 -16.595 1.00 97.44 93 PHE A CA 1
ATOM 762 C C . PHE A 1 93 ? 7.759 -0.118 -17.790 1.00 97.44 93 PHE A C 1
ATOM 764 O O . PHE A 1 93 ? 7.317 0.348 -18.834 1.00 97.44 93 PHE A O 1
ATOM 771 N N . LYS A 1 94 ? 7.967 -1.434 -17.626 1.00 96.62 94 LYS A N 1
ATOM 772 C CA . LYS A 1 94 ? 7.647 -2.425 -18.667 1.00 96.62 94 LYS A CA 1
ATOM 773 C C . LYS A 1 94 ? 6.170 -2.389 -19.057 1.00 96.62 94 LYS A C 1
ATOM 775 O O . LYS A 1 94 ? 5.863 -2.326 -20.239 1.00 96.62 94 LYS A O 1
ATOM 780 N N . ARG A 1 95 ? 5.258 -2.406 -18.078 1.00 95.75 95 ARG A N 1
ATOM 781 C CA . ARG A 1 95 ? 3.810 -2.369 -18.333 1.00 95.75 95 ARG A CA 1
ATOM 782 C C . ARG A 1 95 ? 3.398 -1.064 -19.011 1.00 95.75 95 ARG A C 1
ATOM 784 O O . ARG A 1 95 ? 2.643 -1.113 -19.965 1.00 95.75 95 ARG A O 1
ATOM 791 N N . LYS A 1 96 ? 3.919 0.075 -18.551 1.00 94.00 96 LYS A N 1
ATOM 792 C CA . LYS A 1 96 ? 3.580 1.400 -19.086 1.00 94.00 96 LYS A CA 1
ATOM 793 C C . LYS A 1 96 ? 4.032 1.615 -20.536 1.00 94.00 96 LYS A C 1
ATOM 795 O O . LYS A 1 96 ? 3.465 2.455 -21.211 1.00 94.00 96 LYS A O 1
ATOM 800 N N . LEU A 1 97 ? 5.059 0.900 -20.996 1.00 93.06 97 LEU A N 1
ATOM 801 C CA . LEU A 1 97 ? 5.493 0.931 -22.398 1.00 93.06 97 LEU A CA 1
ATOM 802 C C . LEU A 1 97 ? 4.627 0.051 -23.318 1.00 93.06 97 LEU A C 1
ATOM 804 O O . LEU A 1 97 ? 4.735 0.170 -24.532 1.00 93.06 97 LEU A O 1
ATOM 808 N N . LEU A 1 98 ? 3.833 -0.857 -22.745 1.00 87.06 98 LEU A N 1
ATOM 809 C CA . LEU A 1 98 ? 2.965 -1.798 -23.463 1.00 87.06 98 LEU A CA 1
ATOM 810 C C . LEU A 1 98 ? 1.478 -1.399 -23.418 1.00 87.06 98 LEU A C 1
ATOM 812 O O . LEU A 1 98 ? 0.671 -2.040 -24.086 1.00 87.06 98 LEU A O 1
ATOM 816 N N . GLU A 1 99 ? 1.126 -0.412 -22.591 1.00 77.81 99 GLU A N 1
ATOM 817 C CA . GLU A 1 99 ? -0.191 0.245 -22.526 1.00 77.81 99 GLU A CA 1
ATOM 818 C C . GLU A 1 99 ? -0.227 1.434 -23.492 1.00 77.81 99 GLU A C 1
ATOM 820 O O . GLU A 1 99 ? -1.276 1.611 -24.147 1.00 77.81 99 GLU A O 1
#

Solvent-accessible surface area (backbone atoms only — not comparable to full-atom values): 5838 Å² total; per-residue (Å²): 127,47,74,46,43,63,65,46,67,76,45,99,71,71,78,82,87,79,55,95,84,58,88,45,80,44,76,36,77,93,48,41,60,59,31,66,56,32,84,48,82,83,26,48,64,56,51,55,52,36,60,76,38,98,56,42,85,57,77,58,44,70,70,83,48,45,72,44,17,48,49,38,13,54,39,23,46,72,72,66,38,49,71,62,13,51,53,26,43,55,52,19,56,56,44,57,75,75,108

Foldseek 3Di:
DAEDELCQLLDPDDDDPDDPPDPDYHHDDDDDLLAPLSDDPNSVVVLVVCCVDPNVVPHRDYQDALVSLQVSLSSCVSVVVNVSNVVSVVVSVVRVVVD

Secondary structure (DSSP, 8-state):
-EEEEGGGGGSS-------TT---EEEESS--TTBTT--SGGGHHHHHHHHTSTTTTSPPBPP-SHHHHHHHHHHHHHTT-HHHHHHHHHHHHHHHTT-

Sequence (99 aa):
NTQFSLNYELKDSVINPVDAETVFVHYIGPTKPWHSWGAYPVSQYFLQAKSNSPWSHCALLNPVTSHQLRYAAKHMFNQKHYTSGINYYIAYFKRKLLE

Organism: Salmonella enterica (NCBI:txid28901)